Protein AF-A0A4Y8CBT8-F1 (afdb_monomer)

Mean predicted aligned error: 4.12 Å

Structure (mmCIF, N/CA/C/O backbone):
data_AF-A0A4Y8CBT8-F1
#
_entry.id   AF-A0A4Y8CBT8-F1
#
loop_
_atom_site.group_PDB
_atom_site.id
_atom_site.type_symbol
_atom_site.label_atom_id
_atom_site.label_alt_id
_atom_site.label_comp_id
_atom_site.label_asym_id
_atom_site.label_entity_id
_atom_site.label_seq_id
_atom_site.pdbx_PDB_in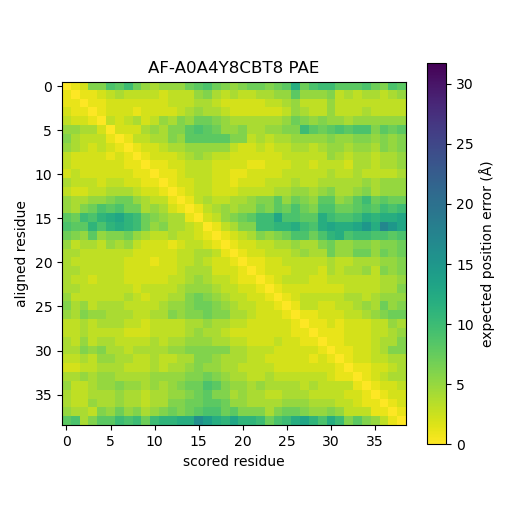s_code
_atom_site.Cartn_x
_atom_site.Cartn_y
_atom_site.Cartn_z
_atom_site.occupancy
_atom_site.B_iso_or_equiv
_atom_site.auth_seq_id
_atom_site.auth_comp_id
_atom_site.auth_asym_id
_atom_site.auth_atom_id
_atom_site.pdbx_PDB_model_num
ATOM 1 N N . VAL A 1 1 ? 0.988 -3.376 -6.838 1.00 76.12 1 VAL A N 1
ATOM 2 C CA . VAL A 1 1 ? 1.476 -4.264 -5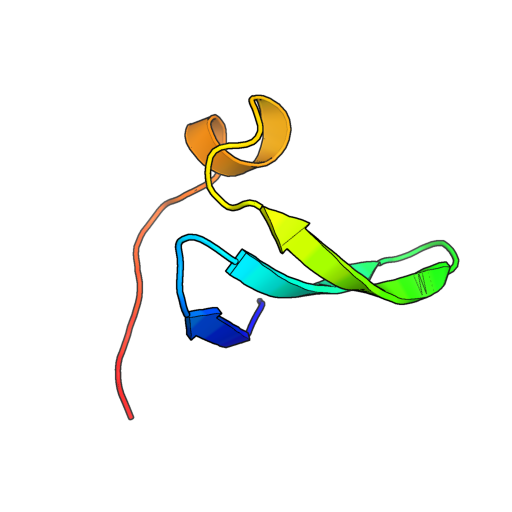.755 1.00 76.12 1 VAL A CA 1
ATOM 3 C C . VAL A 1 1 ? 2.594 -3.536 -5.026 1.00 76.12 1 VAL A C 1
ATOM 5 O O . VAL A 1 1 ? 3.308 -2.780 -5.677 1.00 76.12 1 VAL A O 1
ATOM 8 N N . GLY A 1 2 ? 2.687 -3.674 -3.706 1.00 85.31 2 GLY A N 1
ATOM 9 C CA . GLY A 1 2 ? 3.712 -3.024 -2.888 1.00 85.31 2 GLY A CA 1
ATOM 10 C C . GLY A 1 2 ? 4.267 -3.989 -1.847 1.00 85.31 2 GLY A C 1
ATOM 11 O O . GLY A 1 2 ? 3.628 -4.998 -1.547 1.00 85.31 2 GLY A O 1
ATOM 12 N N . ILE A 1 3 ? 5.453 -3.690 -1.326 1.00 87.62 3 ILE A N 1
ATOM 13 C CA . ILE A 1 3 ? 6.121 -4.508 -0.312 1.00 87.62 3 ILE A CA 1
ATOM 14 C C . ILE A 1 3 ? 5.908 -3.836 1.036 1.00 87.62 3 ILE A C 1
ATOM 16 O O . ILE A 1 3 ? 6.300 -2.685 1.237 1.00 87.62 3 ILE A O 1
ATOM 20 N N . TYR A 1 4 ? 5.262 -4.551 1.953 1.00 89.44 4 TYR A N 1
ATOM 21 C CA . TYR A 1 4 ? 5.117 -4.093 3.327 1.00 89.44 4 TYR A CA 1
ATOM 22 C C . TYR A 1 4 ? 6.474 -4.134 4.025 1.00 89.44 4 TYR A C 1
ATOM 24 O O . TYR A 1 4 ? 7.160 -5.152 3.974 1.00 89.44 4 TYR A O 1
ATOM 32 N N . MET A 1 5 ? 6.856 -3.029 4.663 1.00 86.31 5 MET A N 1
ATOM 33 C CA . MET A 1 5 ? 8.139 -2.923 5.350 1.00 86.31 5 MET A CA 1
ATOM 34 C C . MET A 1 5 ? 7.952 -3.128 6.852 1.00 86.31 5 MET A C 1
ATOM 36 O O . MET A 1 5 ? 8.253 -4.188 7.387 1.00 86.31 5 MET A O 1
ATOM 40 N N . SER A 1 6 ? 7.457 -2.109 7.552 1.00 84.00 6 SER A N 1
ATOM 41 C CA . SER A 1 6 ? 7.185 -2.156 8.991 1.00 84.00 6 SER A CA 1
ATOM 42 C C . SER A 1 6 ? 6.356 -0.941 9.411 1.00 84.00 6 SER A C 1
ATOM 44 O O . SER A 1 6 ? 6.195 0.003 8.639 1.00 84.00 6 SER A O 1
ATOM 46 N N . LYS A 1 7 ? 5.826 -0.950 10.643 1.00 87.56 7 LYS A N 1
ATOM 47 C CA . LYS A 1 7 ? 5.128 0.200 11.257 1.00 87.56 7 LYS A CA 1
ATOM 48 C C . LYS A 1 7 ? 3.964 0.759 10.418 1.00 87.56 7 LYS A C 1
ATOM 50 O O . LYS A 1 7 ? 3.748 1.965 10.379 1.00 87.56 7 LYS A O 1
ATOM 55 N N . GLY A 1 8 ? 3.222 -0.106 9.725 1.00 86.31 8 GLY A N 1
ATOM 56 C CA . GLY A 1 8 ? 2.105 0.321 8.879 1.00 86.31 8 GLY A CA 1
ATOM 57 C C . GLY A 1 8 ? 2.537 0.968 7.563 1.00 86.31 8 GLY A C 1
ATOM 58 O O . GLY A 1 8 ? 1.694 1.538 6.877 1.00 86.31 8 GLY A O 1
ATOM 59 N N . LYS A 1 9 ? 3.818 0.886 7.195 1.00 90.94 9 LYS A N 1
ATOM 60 C CA . LYS A 1 9 ? 4.357 1.459 5.963 1.00 90.94 9 LYS A CA 1
ATOM 61 C C . LYS A 1 9 ? 4.693 0.395 4.938 1.00 90.94 9 LYS A C 1
ATOM 63 O O . LYS A 1 9 ? 5.135 -0.710 5.268 1.00 90.94 9 LYS A O 1
ATOM 68 N N . PHE A 1 10 ? 4.506 0.753 3.680 1.00 92.62 10 PHE A N 1
ATOM 69 C CA . PHE A 1 10 ? 4.844 -0.088 2.550 1.00 92.62 10 PHE A CA 1
ATOM 70 C C . PHE A 1 10 ? 5.423 0.754 1.420 1.00 92.62 10 PHE A C 1
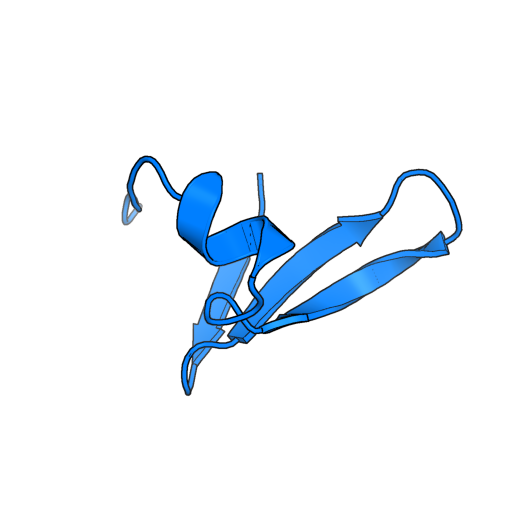ATOM 72 O O . PHE A 1 10 ? 5.121 1.940 1.284 1.00 92.62 10 PHE A O 1
ATOM 79 N N . ILE A 1 11 ? 6.259 0.129 0.604 1.00 91.50 11 ILE A N 1
ATOM 80 C CA . ILE A 1 11 ? 6.797 0.746 -0.604 1.00 91.50 11 ILE A CA 1
ATOM 81 C C . ILE A 1 11 ? 6.002 0.294 -1.816 1.00 91.50 11 ILE A C 1
ATOM 83 O O . ILE A 1 11 ? 5.628 -0.876 -1.945 1.00 91.50 11 ILE A O 1
ATOM 87 N N . HIS A 1 12 ? 5.746 1.224 -2.723 1.00 90.44 12 HIS A N 1
ATOM 88 C CA . HIS A 1 12 ? 5.097 0.934 -3.991 1.00 90.44 12 HIS A CA 1
ATOM 89 C C . HIS A 1 12 ? 5.647 1.820 -5.104 1.00 90.44 12 HIS A C 1
ATOM 91 O O . HIS A 1 12 ? 6.195 2.893 -4.861 1.00 90.44 12 HIS A O 1
ATOM 97 N N . LEU A 1 13 ? 5.474 1.376 -6.345 1.00 89.12 13 LEU A N 1
ATOM 98 C CA . LEU A 1 13 ? 5.736 2.209 -7.509 1.00 89.12 13 LEU A CA 1
ATOM 99 C C . LEU A 1 13 ? 4.545 3.144 -7.734 1.00 89.12 13 LEU A C 1
ATOM 101 O O . LEU A 1 13 ? 3.414 2.705 -7.962 1.00 89.12 13 LEU A O 1
ATOM 105 N N . SER A 1 14 ? 4.810 4.442 -7.650 1.00 82.81 14 SER A N 1
ATOM 106 C CA . SER A 1 14 ? 3.887 5.498 -8.035 1.00 82.81 14 SER A CA 1
ATOM 107 C C . SER A 1 14 ? 4.011 5.763 -9.532 1.00 82.81 14 SER A C 1
ATOM 109 O O . SER A 1 14 ? 5.105 5.984 -10.049 1.00 82.81 14 SER A O 1
ATOM 111 N N . THR A 1 15 ? 2.873 5.825 -10.221 1.00 80.31 15 THR A N 1
ATOM 112 C CA . THR A 1 15 ? 2.790 6.081 -11.667 1.00 80.31 15 THR A CA 1
ATOM 113 C C . THR A 1 15 ? 3.361 7.431 -12.100 1.00 80.31 15 THR A C 1
ATOM 115 O O . THR A 1 15 ? 3.659 7.601 -13.275 1.00 80.31 15 THR A O 1
ATOM 118 N N . LYS A 1 16 ? 3.526 8.391 -11.179 1.00 78.56 16 LYS A N 1
ATOM 119 C CA . LYS A 1 16 ? 4.010 9.750 -11.482 1.00 78.56 16 LYS A CA 1
ATOM 120 C C . LYS A 1 16 ? 5.375 10.094 -10.877 1.00 78.56 16 LYS A C 1
ATOM 122 O O . LYS A 1 16 ? 5.803 11.235 -10.996 1.00 78.56 16 LYS A O 1
ATOM 127 N N . GLY A 1 17 ? 6.039 9.173 -10.178 1.00 78.88 17 GLY A N 1
ATOM 128 C CA . GLY A 1 17 ? 7.239 9.550 -9.420 1.00 78.88 17 GLY A CA 1
ATOM 129 C C . GLY A 1 17 ? 8.103 8.413 -8.897 1.00 78.88 17 GLY A C 1
ATOM 130 O O . GLY A 1 17 ? 8.812 8.621 -7.920 1.00 78.88 17 GLY A O 1
ATOM 131 N N . GLY A 1 18 ? 8.029 7.224 -9.497 1.00 87.88 18 GLY A N 1
ATOM 132 C CA . GLY A 1 18 ? 8.900 6.109 -9.127 1.00 87.88 18 GLY A CA 1
ATOM 133 C C . GLY A 1 18 ? 8.558 5.490 -7.771 1.00 87.88 18 GLY A C 1
ATOM 134 O O . GLY A 1 18 ? 7.396 5.466 -7.360 1.00 87.88 18 GLY A O 1
ATOM 135 N N . VAL A 1 19 ? 9.562 4.926 -7.098 1.00 88.56 19 VAL A N 1
ATOM 136 C CA . VAL A 1 19 ? 9.382 4.219 -5.822 1.00 88.56 19 VAL A CA 1
ATOM 137 C C . VAL A 1 19 ? 9.039 5.217 -4.720 1.00 88.56 19 VAL A C 1
ATOM 139 O O . VAL A 1 19 ? 9.765 6.183 -4.500 1.00 88.56 19 VAL A O 1
ATOM 142 N N . LYS A 1 20 ? 7.935 4.971 -4.013 1.00 88.50 20 LYS A N 1
ATOM 143 C CA . LYS A 1 20 ? 7.499 5.773 -2.870 1.00 88.50 20 LYS A CA 1
ATOM 144 C C . LYS A 1 20 ? 7.213 4.897 -1.662 1.00 88.50 20 LYS A C 1
ATOM 146 O O . LYS A 1 20 ? 6.593 3.842 -1.787 1.00 88.50 20 LYS A O 1
ATOM 151 N N . GLU A 1 21 ? 7.623 5.384 -0.498 1.00 89.94 21 GLU A N 1
ATOM 152 C CA . GLU A 1 21 ? 7.185 4.889 0.805 1.00 89.94 21 GLU A CA 1
ATOM 153 C C . GLU A 1 21 ? 5.869 5.578 1.177 1.00 89.94 21 GLU A C 1
ATOM 155 O O . GLU A 1 21 ? 5.751 6.803 1.110 1.00 89.94 21 GLU A O 1
ATOM 160 N N . VAL A 1 22 ? 4.862 4.787 1.533 1.00 88.31 22 VAL A N 1
ATOM 161 C CA . VAL A 1 22 ? 3.520 5.264 1.870 1.00 88.31 22 VAL A CA 1
ATOM 162 C C . VAL A 1 22 ? 2.974 4.518 3.082 1.00 88.31 22 VAL A C 1
ATOM 164 O O . VAL A 1 22 ? 3.292 3.355 3.334 1.00 88.31 22 VAL A O 1
ATOM 167 N N . GLU A 1 23 ? 2.119 5.193 3.843 1.00 90.81 23 GLU A N 1
ATOM 168 C CA . GLU A 1 23 ? 1.412 4.591 4.970 1.00 90.81 23 GLU A CA 1
ATOM 169 C C . GLU A 1 23 ? 0.159 3.848 4.504 1.00 90.81 23 GLU A C 1
ATOM 171 O O . GLU A 1 23 ? -0.711 4.404 3.828 1.00 90.81 23 GLU A O 1
ATOM 176 N N . LEU A 1 24 ? 0.036 2.592 4.9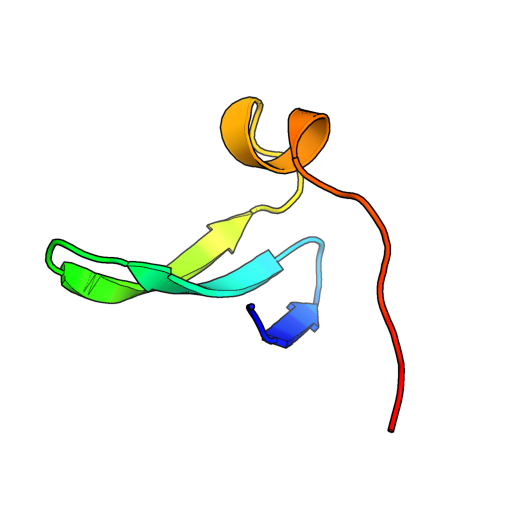30 1.00 88.12 24 LEU A N 1
ATOM 177 C CA . LEU A 1 24 ? -1.125 1.738 4.690 1.00 88.12 24 LEU A CA 1
ATOM 178 C C . LEU A 1 24 ? -2.390 2.300 5.351 1.00 88.12 24 LEU A C 1
ATOM 180 O O . LEU A 1 24 ? -3.487 2.146 4.823 1.00 88.12 24 LEU A O 1
ATOM 184 N N . ASN A 1 25 ? -2.222 3.003 6.473 1.00 86.69 25 ASN A N 1
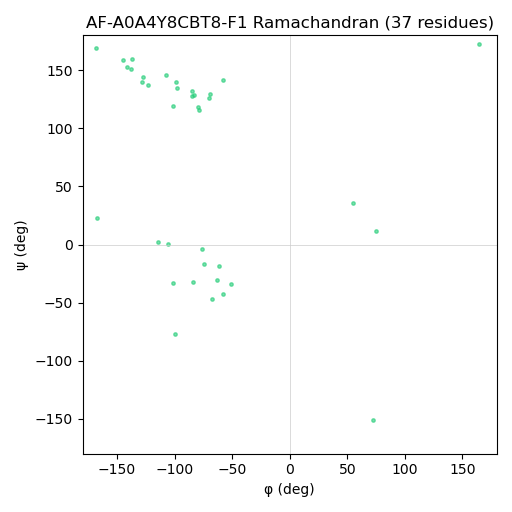ATOM 185 C CA . ASN A 1 25 ? -3.310 3.639 7.216 1.00 86.69 25 ASN A CA 1
ATOM 186 C C . ASN A 1 25 ? -3.829 4.935 6.576 1.00 86.69 25 ASN A C 1
ATOM 188 O O . ASN A 1 25 ? -4.812 5.494 7.065 1.00 86.69 25 ASN A O 1
ATOM 192 N N . SER A 1 26 ? -3.219 5.411 5.487 1.00 87.38 26 SER A N 1
ATOM 193 C CA . SER A 1 26 ? -3.741 6.551 4.731 1.00 87.38 26 SER A CA 1
ATOM 194 C C . SER A 1 26 ? -5.163 6.265 4.239 1.00 87.38 26 SER A C 1
ATOM 196 O O . SER A 1 26 ? -5.454 5.153 3.798 1.00 87.38 26 SER A O 1
ATOM 198 N N . SER A 1 27 ? -6.046 7.269 4.249 1.00 88.75 27 SER A N 1
ATOM 199 C CA . SER A 1 27 ? -7.441 7.145 3.787 1.00 88.75 27 SER A CA 1
ATOM 200 C C . SER A 1 27 ? -7.556 6.524 2.388 1.00 88.75 27 SER A C 1
ATOM 202 O O . SER A 1 27 ? -8.468 5.741 2.123 1.00 88.75 27 SER A O 1
ATOM 204 N N . TYR A 1 28 ? -6.591 6.807 1.510 1.00 87.12 28 TYR A N 1
ATOM 205 C CA . TYR A 1 28 ? -6.524 6.240 0.168 1.00 87.12 28 TYR A CA 1
ATOM 206 C C . TYR A 1 28 ? -6.238 4.731 0.173 1.00 87.12 28 TYR A C 1
ATOM 208 O O . TYR A 1 28 ? -6.916 3.976 -0.531 1.00 87.12 28 TYR A O 1
ATOM 216 N N . TRP A 1 29 ? -5.247 4.293 0.954 1.00 88.12 29 TRP A N 1
ATOM 217 C CA . TRP A 1 29 ? -4.768 2.907 0.977 1.00 88.12 29 TRP A CA 1
ATOM 218 C C . TRP A 1 29 ? -5.598 2.005 1.877 1.00 88.12 29 TRP A C 1
ATOM 220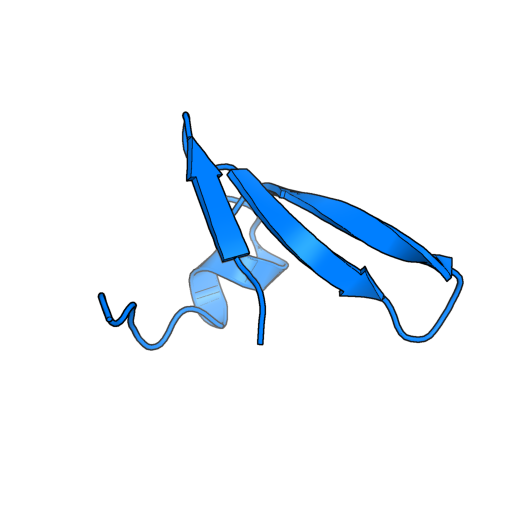 O O . TRP A 1 29 ? -5.823 0.851 1.523 1.00 88.12 29 TRP A O 1
ATOM 230 N N . LYS A 1 30 ? -6.144 2.549 2.966 1.00 88.00 30 LYS A N 1
ATOM 231 C CA . LYS A 1 30 ? -7.016 1.834 3.896 1.00 88.00 30 LYS A CA 1
ATOM 232 C C . LYS A 1 30 ? -8.254 1.267 3.198 1.00 88.00 30 LYS A C 1
ATOM 234 O O . LYS A 1 30 ? -8.597 0.114 3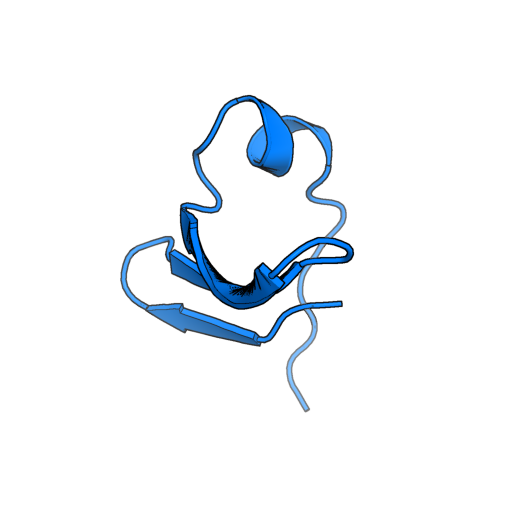.418 1.00 88.00 30 LYS A O 1
ATOM 239 N N . ALA A 1 31 ? -8.880 2.041 2.308 1.00 89.81 31 ALA A N 1
ATOM 240 C CA . ALA A 1 31 ? -10.029 1.581 1.521 1.00 89.81 31 ALA A CA 1
ATOM 241 C C . ALA A 1 31 ? -9.654 0.617 0.374 1.00 89.81 31 ALA A C 1
ATOM 243 O O . ALA A 1 31 ? -10.522 -0.046 -0.182 1.00 89.81 31 ALA A O 1
ATOM 244 N N . ARG A 1 32 ? -8.373 0.558 -0.012 1.00 88.88 32 ARG A N 1
ATOM 245 C CA . ARG A 1 32 ? -7.861 -0.237 -1.147 1.00 88.88 32 ARG A CA 1
ATOM 246 C C . ARG A 1 32 ? -7.105 -1.488 -0.709 1.00 88.88 32 ARG A C 1
ATOM 248 O O . ARG A 1 32 ? -6.582 -2.217 -1.551 1.00 88.88 32 ARG A O 1
ATOM 255 N N . TYR A 1 33 ? -7.009 -1.725 0.594 1.00 87.81 33 TYR A N 1
ATOM 256 C CA . TYR A 1 33 ? -6.339 -2.890 1.137 1.00 87.81 33 TYR A CA 1
ATOM 257 C C . TYR A 1 33 ? -7.251 -4.116 1.032 1.00 87.81 33 TYR A C 1
ATOM 259 O O . TYR A 1 33 ? -8.309 -4.165 1.649 1.00 87.81 33 TYR A O 1
ATOM 267 N N . ILE A 1 34 ? -6.829 -5.100 0.237 1.00 89.44 34 ILE A N 1
ATOM 268 C CA . ILE A 1 34 ? -7.577 -6.347 0.001 1.00 89.44 34 ILE A CA 1
ATOM 269 C C . ILE A 1 34 ? -6.984 -7.495 0.835 1.00 89.44 34 ILE A C 1
ATOM 271 O O . ILE A 1 34 ? -7.704 -8.369 1.305 1.00 89.44 34 ILE A O 1
ATOM 275 N N . GLY A 1 35 ? -5.666 -7.489 1.047 1.00 87.62 35 GLY A N 1
ATOM 276 C CA . GLY A 1 35 ? -4.955 -8.505 1.816 1.00 87.62 35 GLY A CA 1
ATOM 277 C C . GLY A 1 35 ? -3.447 -8.467 1.574 1.00 87.62 35 GLY A C 1
ATOM 278 O O . GLY A 1 35 ? -2.961 -7.754 0.694 1.00 87.62 35 GLY A O 1
ATOM 279 N N . ALA A 1 36 ? -2.707 -9.253 2.35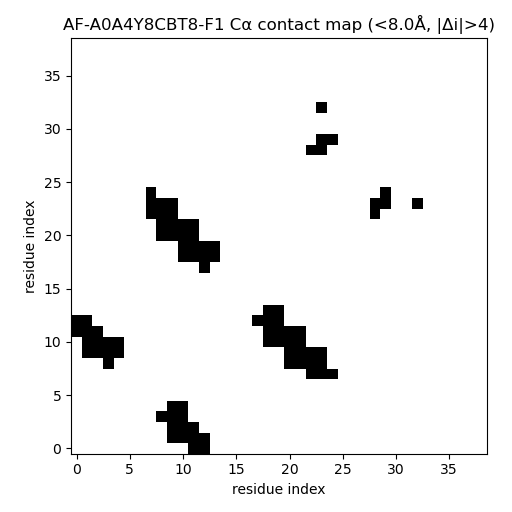2 1.00 88.56 36 ALA A N 1
ATOM 280 C CA . ALA A 1 36 ? -1.263 -9.419 2.224 1.00 88.56 36 ALA A CA 1
ATOM 281 C C . ALA A 1 36 ? -0.913 -10.908 2.126 1.00 88.56 36 ALA A C 1
ATOM 283 O O . ALA A 1 36 ? -1.538 -11.744 2.779 1.00 88.56 36 ALA A O 1
ATOM 284 N N . ARG A 1 37 ? 0.105 -11.240 1.327 1.00 87.75 37 ARG A N 1
ATOM 285 C CA . ARG A 1 37 ? 0.620 -12.606 1.169 1.00 87.75 37 ARG A CA 1
ATOM 286 C C . ARG A 1 37 ? 2.111 -12.634 1.498 1.00 87.75 37 ARG A C 1
ATOM 288 O O . ARG A 1 37 ? 2.836 -11.729 1.096 1.00 87.75 37 ARG A O 1
ATOM 295 N N . ARG A 1 38 ? 2.539 -13.660 2.240 1.00 83.69 38 ARG A N 1
ATOM 296 C CA . ARG A 1 38 ? 3.948 -13.964 2.533 1.00 83.69 38 ARG A CA 1
ATOM 297 C C . ARG A 1 38 ? 4.425 -15.052 1.570 1.00 83.69 38 ARG A C 1
ATOM 299 O O . ARG A 1 38 ? 3.679 -16.006 1.343 1.00 83.69 38 ARG A O 1
ATOM 306 N N . TYR A 1 39 ? 5.611 -14.861 1.006 1.00 80.94 39 TYR A N 1
ATOM 307 C CA . TYR A 1 39 ? 6.320 -15.819 0.160 1.00 80.94 39 TYR A CA 1
ATOM 308 C C . TYR A 1 39 ? 7.635 -16.187 0.831 1.00 80.94 39 TYR A C 1
ATOM 310 O O . TYR A 1 39 ? 8.150 -15.318 1.574 1.00 80.94 39 TYR A O 1
#

Secondary structure (DSSP, 8-state):
-EEEEETTEEEEEETTTEEEEEETTSHHHHTT-------

Foldseek 3Di:
DWADDDDQWTWDQDPVDGIDIDGCPPPVNVVVDPDDDDD

Radius of gyration: 9.98 Å; Cα conta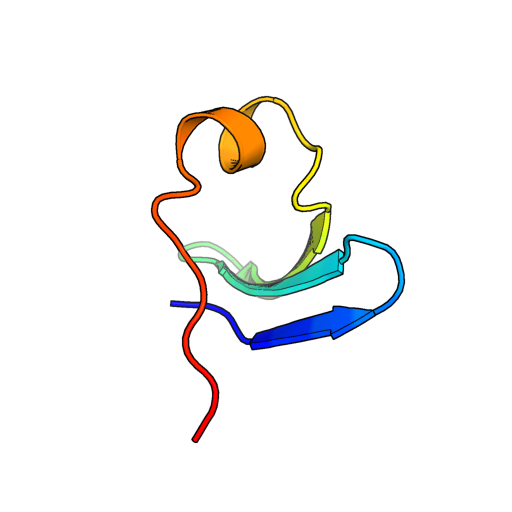cts (8 Å, |Δi|>4): 43; chains: 1; bounding box: 19×26×23 Å

Nearest PDB structures (foldseek):
  8xup-assembly1_E  TM=9.280E-01  e=4.552E-02  Escherichia coli K-12
  8xup-assembly1_G  TM=9.400E-01  e=6.734E-02  Escherichia coli K-12
  8xup-assembly2_F  TM=9.244E-01  e=8.191E-02  Escherichia coli K-12
  7v6s-assembly2_B  TM=8.966E-01  e=9.962E-02  Escherichia coli K-12
  8xup-assembly2_K  TM=8.882E-01  e=1.135E-01  Escherichia coli K-12

Solvent-accessible surface area (backbone atoms only — not comparable to full-atom values): 2618 Å² total; per-residue (Å²): 128,64,51,76,74,58,96,58,29,28,38,33,72,43,98,88,71,46,78,40,82,47,53,44,78,36,79,75,40,51,79,65,65,86,80,85,85,88,130

pLDDT: mean 86.94, std 3.68, range [76.12, 92.62]

Sequence (39 aa):
VGIYMSKGKFIHLSTKGGVKEVELNSSYWKARYIGARRY